Protein AF-A0A0N5BIV6-F1 (afdb_monomer_lite)

Radius of gyration: 26.64 Å; chains: 1; bounding box: 53×45×58 Å

pLDDT: mean 75.76, std 15.24, range [35.56, 97.25]

Sequence (127 aa):
MLSKRDIRAIMLYEFKRDLVSVPTVQRWFRKFKKGSEDLENEERERPETVIDNDELREAVEANPRATVRRKKLDKWVPHELNDYQKMCRFEFCFSLILRNKNDPFLSRLITCDEKWILYDNRKRTGQ

Structure (mmCIF, N/CA/C/O backbone):
data_AF-A0A0N5BIV6-F1
#
_entry.id   AF-A0A0N5BIV6-F1
#
loop_
_atom_site.group_PDB
_atom_site.id
_atom_site.type_symbol
_atom_site.label_atom_id
_atom_site.label_alt_id
_atom_site.label_comp_id
_atom_site.label_asym_id
_atom_site.label_entity_id
_atom_site.label_seq_id
_atom_site.pdbx_PDB_ins_code
_atom_site.Cartn_x
_atom_site.Cartn_y
_atom_site.Cartn_z
_atom_site.occupancy
_atom_site.B_iso_or_equiv
_atom_site.auth_seq_id
_atom_site.auth_comp_id
_atom_site.auth_asym_id
_atom_site.auth_atom_id
_atom_site.pdbx_PDB_model_num
ATOM 1 N N . MET A 1 1 ? -19.959 -30.532 39.425 1.00 50.81 1 MET A N 1
ATOM 2 C CA . MET A 1 1 ? -19.478 -30.278 38.048 1.00 50.81 1 MET A CA 1
ATOM 3 C C . MET A 1 1 ? -20.405 -29.263 37.405 1.00 50.81 1 MET A C 1
ATOM 5 O O . MET A 1 1 ? -21.605 -29.505 37.398 1.00 50.81 1 MET A O 1
ATOM 9 N N . LEU A 1 2 ? -19.885 -28.128 36.935 1.00 58.22 2 LEU A N 1
ATOM 10 C CA . LEU A 1 2 ? -20.693 -27.098 36.272 1.00 58.22 2 LEU A CA 1
ATOM 11 C C . LEU A 1 2 ? -21.292 -27.658 34.972 1.00 58.22 2 LEU A C 1
ATOM 13 O O . LEU A 1 2 ? -20.600 -28.334 34.205 1.00 58.22 2 LEU A O 1
ATOM 17 N N . SER A 1 3 ? -22.579 -27.415 34.722 1.00 68.19 3 SER A N 1
ATOM 18 C CA . SER A 1 3 ? -23.232 -27.891 33.505 1.00 68.19 3 SER A CA 1
ATOM 19 C C . SER A 1 3 ? -22.758 -27.093 32.283 1.00 68.19 3 SER A C 1
ATOM 21 O O . SER A 1 3 ? -22.258 -25.971 32.385 1.00 68.19 3 SER A O 1
ATOM 23 N N . LYS A 1 4 ? -22.964 -27.639 31.076 1.00 56.91 4 LYS A N 1
ATOM 24 C CA . LYS A 1 4 ? -22.665 -26.934 29.810 1.00 56.91 4 LYS A CA 1
ATOM 25 C C . LYS A 1 4 ? -23.356 -25.565 29.708 1.00 56.91 4 LYS A C 1
ATOM 27 O O . LYS A 1 4 ? -22.876 -24.697 28.983 1.00 56.91 4 LYS A O 1
ATOM 32 N N . ARG A 1 5 ? -24.502 -25.393 30.379 1.00 58.72 5 ARG A N 1
ATOM 33 C CA . ARG A 1 5 ? -25.246 -24.128 30.412 1.00 58.72 5 ARG A CA 1
ATOM 34 C C . ARG A 1 5 ? -24.588 -23.131 31.364 1.00 58.72 5 ARG A C 1
ATOM 36 O O . ARG A 1 5 ? -24.486 -21.967 30.997 1.00 58.72 5 ARG A O 1
ATOM 43 N N . ASP A 1 6 ? -24.055 -23.607 32.484 1.00 67.56 6 ASP A N 1
ATOM 44 C CA . ASP A 1 6 ? -23.426 -22.767 33.510 1.00 67.56 6 ASP A CA 1
ATOM 45 C C . ASP A 1 6 ? -22.097 -22.195 33.019 1.00 67.56 6 ASP A C 1
ATOM 47 O O . ASP A 1 6 ? -21.864 -20.998 33.126 1.00 67.56 6 ASP A O 1
ATOM 51 N N . ILE A 1 7 ? -21.264 -23.005 32.356 1.00 64.44 7 ILE A N 1
ATOM 52 C CA . ILE A 1 7 ? -19.991 -22.525 31.784 1.00 64.44 7 ILE A CA 1
ATOM 53 C C . ILE A 1 7 ? -20.241 -21.525 30.646 1.00 64.44 7 ILE A C 1
ATOM 55 O O . ILE A 1 7 ? -19.543 -20.520 30.526 1.00 64.44 7 ILE A O 1
ATOM 59 N N . ARG A 1 8 ? -21.279 -21.753 29.829 1.00 61.97 8 ARG A N 1
ATOM 60 C CA . ARG A 1 8 ? -21.690 -20.801 28.788 1.00 61.97 8 ARG A CA 1
ATOM 61 C C . ARG A 1 8 ? -22.222 -19.497 29.391 1.00 61.97 8 ARG A C 1
ATOM 63 O O . ARG A 1 8 ? -21.953 -18.441 28.830 1.00 61.97 8 ARG A O 1
ATOM 70 N N . ALA A 1 9 ? -22.970 -19.568 30.490 1.00 65.94 9 ALA A N 1
ATOM 71 C CA . ALA A 1 9 ? -23.478 -18.394 31.191 1.00 65.94 9 ALA A CA 1
ATOM 72 C C . ALA A 1 9 ? -22.335 -17.582 31.816 1.00 65.94 9 ALA A C 1
ATOM 74 O O . ALA A 1 9 ? -22.287 -16.379 31.596 1.00 65.94 9 ALA A O 1
ATOM 75 N N . ILE A 1 10 ? -21.374 -18.236 32.479 1.00 69.31 10 ILE A N 1
ATOM 76 C CA . ILE A 1 10 ? -20.189 -17.591 33.068 1.00 69.31 10 ILE A CA 1
ATOM 77 C C . ILE A 1 10 ? -19.355 -16.896 31.983 1.00 69.31 10 ILE A C 1
ATOM 79 O O . ILE A 1 10 ? -19.065 -15.712 32.103 1.00 69.31 10 ILE A O 1
ATOM 83 N N . MET A 1 11 ? -19.057 -17.579 30.871 1.00 64.62 11 MET A N 1
ATOM 84 C CA . MET A 1 11 ? -18.286 -16.992 29.763 1.00 64.62 11 MET A CA 1
ATOM 85 C C . MET A 1 11 ? -19.012 -15.831 29.063 1.00 64.62 11 MET A C 1
ATOM 87 O O . MET A 1 11 ? -18.363 -14.940 28.533 1.00 64.62 11 MET A O 1
ATOM 91 N N . LEU A 1 12 ? -20.349 -15.814 29.030 1.00 65.56 12 LEU A N 1
ATOM 92 C CA . LEU A 1 12 ? -21.112 -14.706 28.435 1.00 65.56 12 LEU A CA 1
ATOM 93 C C . LEU A 1 12 ? -21.334 -13.537 29.406 1.00 65.56 12 LEU A C 1
ATOM 95 O O . LEU A 1 12 ? -21.456 -12.401 28.949 1.00 65.56 12 LEU A O 1
ATOM 99 N N . TYR A 1 13 ? -21.423 -13.822 30.708 1.00 66.06 13 TY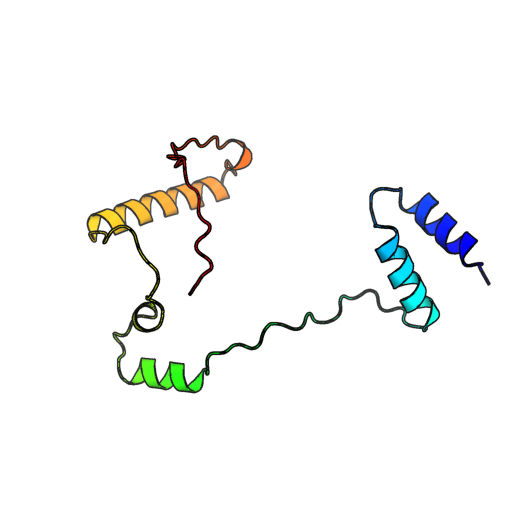R A N 1
ATOM 100 C CA . TYR A 1 13 ? -21.638 -12.834 31.765 1.00 66.06 13 TYR A CA 1
ATOM 101 C C . TYR A 1 13 ? -20.345 -12.080 32.099 1.00 66.06 13 TYR A C 1
ATOM 103 O O . TYR A 1 13 ? -20.349 -10.853 32.099 1.00 66.06 13 TYR A O 1
ATOM 111 N N . GLU A 1 14 ? -19.233 -12.797 32.286 1.00 64.25 14 GLU A N 1
ATOM 112 C CA . GLU A 1 14 ? -17.933 -12.202 32.626 1.00 64.25 14 GLU A CA 1
ATOM 113 C C . GLU A 1 14 ? -17.265 -11.531 31.423 1.00 64.25 14 GLU A C 1
ATOM 115 O O . GLU A 1 14 ? -16.740 -10.424 31.523 1.00 64.25 14 GLU A O 1
ATOM 120 N N . PHE A 1 15 ? -17.307 -12.168 30.249 1.00 58.50 15 PHE A N 1
ATOM 121 C CA . PHE A 1 15 ? -16.468 -11.738 29.130 1.00 58.50 15 PHE A CA 1
ATOM 122 C C . PHE A 1 15 ? -17.101 -10.696 28.205 1.00 58.50 15 PHE A C 1
ATOM 124 O O . PHE A 1 15 ? -16.430 -10.268 27.277 1.00 58.50 15 PHE A O 1
ATOM 131 N N . LYS A 1 16 ? -18.338 -10.243 28.471 1.00 57.06 16 LYS A N 1
ATOM 132 C CA . LYS A 1 16 ? -19.145 -9.339 27.621 1.00 57.06 16 LYS A CA 1
ATOM 133 C C . LYS A 1 16 ? -19.275 -9.833 26.163 1.00 57.06 16 LYS A C 1
ATOM 135 O O . LYS A 1 16 ? -18.408 -10.464 25.572 1.00 57.06 16 LYS A O 1
ATOM 140 N N . ARG A 1 17 ? -20.427 -9.579 25.544 1.00 53.19 17 ARG A N 1
ATOM 141 C CA . ARG A 1 17 ? -20.838 -10.212 24.271 1.00 53.19 17 ARG A CA 1
ATOM 142 C C . ARG A 1 17 ? -19.936 -9.954 23.048 1.00 53.19 17 ARG A C 1
ATOM 144 O O . ARG A 1 17 ? -20.135 -10.631 22.041 1.00 53.19 17 ARG A O 1
ATOM 151 N N . ASP A 1 18 ? -18.945 -9.070 23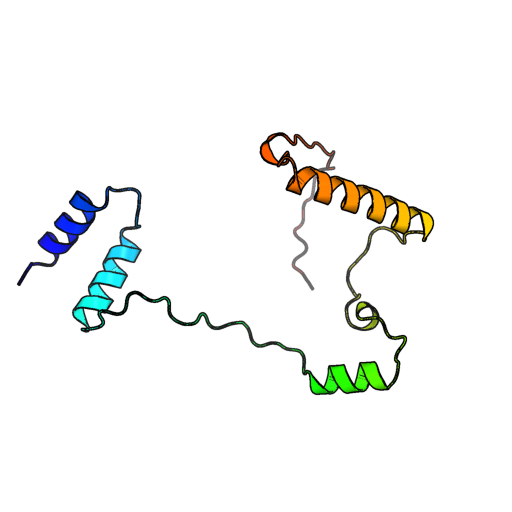.146 1.00 59.69 18 ASP A N 1
ATOM 152 C CA . ASP A 1 18 ? -18.189 -8.555 21.998 1.00 59.69 18 ASP A CA 1
ATOM 153 C C . ASP A 1 18 ? -16.740 -9.067 21.897 1.00 59.69 18 ASP A C 1
ATOM 155 O O . ASP A 1 18 ? -16.071 -8.809 20.901 1.00 59.69 18 ASP A O 1
ATOM 159 N N . LEU A 1 19 ? -16.234 -9.808 22.892 1.00 59.34 19 LEU A N 1
ATOM 160 C CA . LEU A 1 19 ? -14.819 -10.214 22.926 1.00 59.34 19 LEU A CA 1
ATOM 161 C C . LEU A 1 19 ? -14.523 -11.532 22.196 1.00 59.34 19 LEU A C 1
ATOM 163 O O . LEU A 1 19 ? -13.443 -11.692 21.632 1.00 59.34 19 LEU A O 1
ATOM 167 N N . VAL A 1 20 ? -15.456 -12.492 22.193 1.00 63.66 20 VAL A N 1
ATOM 168 C CA . VAL A 1 20 ? -15.215 -13.832 21.631 1.00 63.66 20 VAL A CA 1
ATOM 169 C C . VAL A 1 20 ? -16.483 -14.395 20.985 1.00 63.66 20 VAL A C 1
ATOM 171 O O . VAL A 1 20 ? -17.535 -14.491 21.613 1.00 63.66 20 VAL A O 1
ATOM 174 N N . SER A 1 21 ? -16.383 -14.829 19.724 1.00 72.25 21 SER A N 1
ATOM 175 C CA . SER A 1 21 ? -17.521 -15.411 19.001 1.00 72.25 21 SER A CA 1
ATOM 176 C C . SER A 1 21 ? -18.027 -16.715 19.647 1.00 72.25 21 SER A C 1
ATOM 178 O O . SER A 1 21 ? -17.242 -17.531 20.140 1.00 72.25 21 SER A O 1
ATOM 180 N N . VAL A 1 22 ? -19.343 -16.966 19.587 1.00 72.25 22 VAL A N 1
ATOM 181 C CA . VAL A 1 22 ? -19.970 -18.198 20.117 1.00 72.25 22 VAL A CA 1
ATOM 182 C C . VAL A 1 22 ? -19.299 -19.490 19.600 1.00 72.25 22 VAL A C 1
ATOM 184 O O . VAL A 1 22 ? -19.076 -20.394 20.412 1.00 72.25 22 VAL A O 1
ATOM 187 N N . PRO A 1 23 ? -18.917 -19.611 18.310 1.00 77.75 23 PRO A N 1
ATOM 188 C CA . PRO A 1 23 ? -18.172 -20.771 17.814 1.00 77.75 23 PRO A CA 1
ATOM 189 C C . PRO A 1 23 ? -16.809 -20.969 18.486 1.00 77.75 23 PRO A C 1
ATOM 191 O O . PRO A 1 23 ? -16.407 -22.108 18.726 1.00 77.75 23 PRO A O 1
ATOM 194 N N . THR A 1 24 ? -16.103 -19.885 18.811 1.00 76.38 24 THR A N 1
ATOM 195 C CA . THR A 1 24 ? -14.811 -19.939 19.508 1.00 76.38 24 THR A CA 1
ATOM 196 C C . THR A 1 24 ? -14.994 -20.476 20.927 1.00 76.38 24 THR A C 1
ATOM 198 O O . THR A 1 24 ? -14.304 -21.418 21.309 1.00 76.38 24 THR A O 1
ATOM 201 N N . VAL A 1 25 ? -15.997 -19.989 21.668 1.00 75.88 25 VAL A N 1
ATOM 202 C CA . VAL A 1 25 ? -16.324 -20.493 23.019 1.00 75.88 25 VAL A CA 1
ATOM 203 C C . VAL A 1 25 ? -16.664 -21.988 22.993 1.00 75.88 25 VAL A C 1
ATOM 205 O O . VAL A 1 25 ? -16.218 -22.749 23.850 1.00 75.88 25 VAL A O 1
ATOM 208 N N . GLN A 1 26 ? -17.411 -22.446 21.985 1.00 75.62 26 GLN A N 1
ATOM 209 C CA . GLN A 1 26 ? -17.736 -23.868 21.834 1.00 75.62 26 GLN A CA 1
ATOM 210 C C . GLN A 1 26 ? -16.511 -24.738 21.518 1.00 75.62 26 GLN A C 1
ATOM 212 O O . GLN A 1 26 ? -16.442 -25.869 22.006 1.00 75.62 26 GLN A O 1
ATOM 217 N N . ARG A 1 27 ? -15.552 -24.244 20.718 1.00 79.50 27 ARG A N 1
ATOM 218 C CA . ARG A 1 27 ? -14.285 -24.950 20.455 1.00 79.50 27 ARG A CA 1
ATOM 219 C C . ARG A 1 27 ? -13.448 -25.071 21.726 1.00 79.50 27 ARG A C 1
ATOM 221 O O . ARG A 1 27 ? -13.061 -26.185 22.070 1.00 79.50 27 ARG A O 1
ATOM 228 N N . TRP A 1 28 ? -13.269 -23.973 22.459 1.00 77.44 28 TRP A N 1
ATOM 229 C CA . TRP A 1 28 ? -12.558 -23.970 23.742 1.00 77.44 28 TRP A CA 1
ATOM 230 C C . TRP A 1 28 ? -13.197 -24.916 24.757 1.00 77.44 28 TRP A C 1
ATOM 232 O O . TRP A 1 28 ? -12.513 -25.741 25.352 1.00 77.44 28 TRP A O 1
ATOM 242 N N . PHE A 1 29 ? -14.527 -24.911 24.871 1.00 76.62 29 PHE A N 1
ATOM 243 C CA . PHE A 1 29 ? -15.245 -25.840 25.744 1.00 76.62 29 PHE A CA 1
ATOM 244 C C . PHE A 1 29 ? -14.964 -27.318 25.413 1.00 76.62 29 PHE A C 1
ATOM 246 O O . PHE A 1 29 ? -14.857 -28.152 26.312 1.00 76.62 29 PHE A O 1
ATOM 253 N N . ARG A 1 30 ? -14.836 -27.668 24.125 1.00 81.00 30 ARG A N 1
ATOM 254 C CA . ARG A 1 30 ? -14.461 -29.030 23.707 1.00 81.00 30 ARG A CA 1
ATOM 255 C C . ARG A 1 30 ? -13.002 -29.349 24.046 1.00 81.00 30 ARG A C 1
ATOM 257 O O . ARG A 1 30 ? -12.756 -30.474 24.474 1.00 81.00 30 ARG A O 1
ATOM 264 N N . LYS A 1 31 ? -12.080 -28.387 23.891 1.00 79.44 31 LYS A N 1
ATOM 265 C CA . L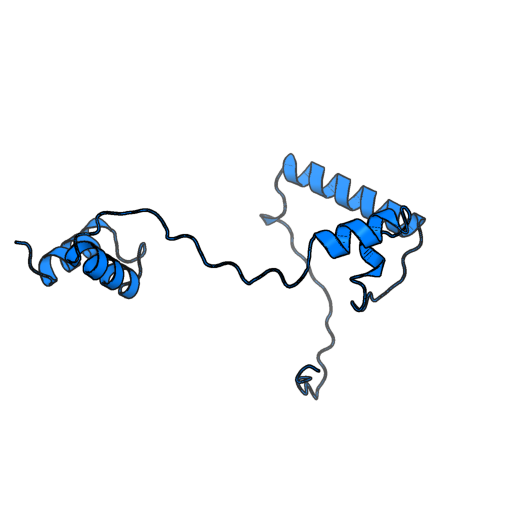YS A 1 31 ? -10.652 -28.521 24.248 1.00 79.44 31 LYS A CA 1
ATOM 266 C C . LYS A 1 31 ? -10.501 -28.801 25.753 1.00 79.44 31 LYS A C 1
ATOM 268 O O . LYS A 1 31 ? -9.955 -29.841 26.118 1.00 79.44 31 LYS A O 1
ATOM 273 N N . PHE A 1 32 ? -11.155 -28.004 26.603 1.00 78.88 32 PHE A N 1
ATOM 274 C CA . PHE A 1 32 ? -11.158 -28.200 28.060 1.00 78.88 32 PHE A CA 1
ATOM 275 C C . PHE A 1 32 ? -11.833 -29.505 28.496 1.00 78.88 32 PHE A C 1
ATOM 277 O O . PHE A 1 32 ? -11.320 -30.212 29.357 1.00 78.88 32 PHE A O 1
ATOM 284 N N . LYS A 1 33 ? -12.951 -29.903 27.865 1.00 77.25 33 LYS A N 1
ATOM 285 C CA . LYS A 1 33 ? -13.599 -31.194 28.169 1.00 77.25 33 LYS A CA 1
ATOM 286 C C . LYS A 1 33 ? -12.698 -32.396 27.841 1.00 77.25 33 LYS A C 1
ATOM 288 O O . LYS A 1 33 ? -12.867 -33.459 28.429 1.00 77.25 33 LYS A O 1
ATOM 293 N N . LYS A 1 34 ? -11.759 -32.238 26.905 1.00 81.31 34 LYS A N 1
ATOM 294 C CA . LYS A 1 34 ? -10.762 -33.254 26.546 1.00 81.31 34 LYS A CA 1
ATOM 295 C C . LYS A 1 34 ? -9.550 -33.257 27.500 1.00 81.31 34 LYS A C 1
ATOM 297 O O . LYS A 1 34 ? -8.631 -34.033 27.277 1.00 81.31 34 LYS A O 1
ATOM 302 N N . GLY A 1 35 ? -9.553 -32.421 28.546 1.00 79.81 35 GLY A N 1
ATOM 303 C CA . GLY A 1 35 ? -8.476 -32.322 29.538 1.00 79.81 35 GLY A CA 1
ATOM 304 C C . GLY A 1 35 ? -7.277 -31.488 29.082 1.00 79.81 35 GLY A C 1
ATOM 305 O O . GLY A 1 35 ? -6.225 -31.553 29.703 1.00 79.81 35 GLY A O 1
ATOM 306 N N . SER A 1 36 ? -7.409 -30.730 27.990 1.00 70.31 36 SER A N 1
ATOM 307 C CA . SER A 1 36 ? -6.366 -29.814 27.531 1.00 70.31 36 SER A CA 1
ATOM 308 C C . SER A 1 36 ? -6.608 -28.434 28.138 1.00 70.31 36 SER A C 1
ATOM 310 O O . SER A 1 36 ? -7.600 -27.780 27.817 1.00 70.31 36 SER A O 1
ATOM 312 N N . GLU A 1 37 ? -5.703 -28.022 29.023 1.00 72.38 37 GLU A N 1
ATOM 313 C CA . GLU A 1 37 ? -5.675 -26.698 29.670 1.00 72.38 37 GLU A CA 1
ATOM 314 C C . GLU A 1 37 ? -4.773 -25.701 28.924 1.00 72.38 37 GLU A C 1
ATOM 316 O O . GLU A 1 37 ? -4.577 -24.574 29.365 1.00 72.38 37 GLU A O 1
ATOM 321 N N . ASP A 1 38 ? -4.233 -26.118 27.779 1.00 75.81 38 ASP A N 1
ATOM 322 C CA . ASP A 1 38 ? -3.307 -25.333 26.977 1.00 75.81 38 ASP A CA 1
ATOM 323 C C . ASP A 1 38 ? -3.992 -24.111 26.340 1.00 75.81 38 ASP A C 1
ATOM 325 O O . ASP A 1 38 ? -4.949 -24.241 25.560 1.00 75.81 38 ASP A O 1
ATOM 329 N N . LEU A 1 39 ? -3.466 -22.931 26.679 1.00 69.88 39 LEU A N 1
ATOM 330 C CA . LEU A 1 39 ? -3.929 -21.624 26.216 1.00 69.88 39 LEU A CA 1
ATOM 331 C C . LEU A 1 39 ? -3.132 -21.099 25.013 1.00 69.88 39 LEU A C 1
ATOM 333 O O . LEU A 1 39 ? -3.534 -20.087 24.433 1.00 69.88 39 LEU A O 1
ATOM 337 N N . GLU A 1 40 ? -2.045 -21.769 24.628 1.00 74.12 40 GLU A N 1
ATOM 338 C CA . GLU A 1 40 ? -1.205 -21.340 23.515 1.00 74.12 40 GLU A CA 1
ATOM 339 C C . GLU A 1 40 ? -1.841 -21.671 22.157 1.00 74.12 40 GLU A C 1
ATOM 341 O O . GLU A 1 40 ? -2.697 -22.554 22.009 1.00 74.12 40 GLU A O 1
ATOM 346 N N . ASN A 1 41 ? -1.451 -20.904 21.135 1.00 70.88 41 ASN A N 1
ATOM 347 C CA . ASN A 1 41 ? -1.864 -21.187 19.764 1.00 70.88 41 ASN A CA 1
ATOM 348 C C . ASN A 1 41 ? -1.020 -22.334 19.203 1.00 70.88 41 ASN A C 1
ATOM 350 O O . ASN A 1 41 ? 0.206 -22.281 19.266 1.00 70.88 41 ASN A O 1
ATOM 354 N N . GLU A 1 42 ? -1.673 -23.315 18.581 1.00 76.62 42 GLU A N 1
ATOM 355 C CA . GLU A 1 42 ? -0.978 -24.350 17.814 1.00 76.62 42 GLU A CA 1
ATOM 356 C C . GLU A 1 42 ? -0.149 -23.710 16.688 1.00 76.62 42 GLU A C 1
ATOM 358 O O . GLU A 1 42 ? -0.552 -22.695 16.095 1.00 76.62 42 GLU A O 1
ATOM 363 N N . GLU A 1 43 ? 1.015 -24.298 16.398 1.00 74.94 43 GLU A N 1
ATOM 364 C CA . GLU A 1 43 ? 1.842 -23.874 15.272 1.00 74.94 43 GLU A CA 1
ATOM 365 C C . GLU A 1 43 ? 1.010 -23.929 13.991 1.00 74.94 43 GLU A C 1
ATOM 367 O O . GLU A 1 43 ? 0.467 -24.962 13.602 1.00 74.94 43 GLU A O 1
ATOM 372 N N . ARG A 1 44 ? 0.865 -22.777 13.337 1.00 69.06 44 ARG A N 1
ATOM 373 C CA . ARG A 1 44 ? 0.128 -22.695 12.081 1.00 69.06 44 ARG A CA 1
ATOM 374 C C . ARG A 1 44 ? 0.960 -23.362 10.999 1.00 69.06 44 ARG A C 1
ATOM 376 O O . ARG A 1 44 ? 2.056 -22.885 10.704 1.00 69.06 44 ARG A O 1
ATOM 383 N N . GLU A 1 45 ? 0.411 -24.393 10.370 1.00 69.81 45 GLU A N 1
ATOM 384 C CA . GLU A 1 45 ? 1.005 -24.995 9.179 1.00 69.81 45 GLU A CA 1
ATOM 385 C C . GLU A 1 45 ? 1.219 -23.910 8.114 1.00 69.81 45 GLU A C 1
ATOM 387 O O . GLU A 1 45 ? 0.286 -23.242 7.651 1.00 69.81 45 GLU A O 1
ATOM 392 N N . ARG A 1 46 ? 2.487 -23.674 7.778 1.00 68.25 46 ARG A N 1
ATOM 393 C CA . ARG A 1 46 ? 2.886 -22.737 6.731 1.00 68.25 46 ARG A CA 1
ATOM 394 C C . ARG A 1 46 ? 2.827 -23.474 5.391 1.00 68.25 46 ARG A C 1
ATOM 396 O O . ARG A 1 46 ? 3.280 -24.613 5.338 1.00 68.25 46 ARG A O 1
ATOM 403 N N . PRO A 1 47 ? 2.341 -22.843 4.307 1.00 69.75 47 PRO A N 1
ATOM 404 C CA . PRO A 1 47 ? 2.461 -23.422 2.974 1.00 69.75 47 PRO A CA 1
ATOM 405 C C . PRO A 1 47 ? 3.913 -23.812 2.683 1.00 69.75 47 PRO A C 1
ATOM 407 O O . PRO A 1 47 ? 4.817 -23.007 2.940 1.00 69.75 47 PRO A O 1
ATOM 410 N N . GLU A 1 48 ? 4.120 -25.023 2.160 1.00 66.25 48 GLU A N 1
ATOM 411 C CA . GLU A 1 48 ? 5.441 -25.518 1.774 1.00 66.25 48 GLU A CA 1
ATOM 412 C C . GLU A 1 48 ? 6.130 -24.521 0.841 1.00 66.25 48 GLU A C 1
ATOM 414 O O . GLU A 1 48 ? 5.560 -24.013 -0.132 1.00 66.25 48 GLU A O 1
ATOM 419 N N . THR A 1 49 ? 7.378 -24.194 1.166 1.00 61.22 49 THR A N 1
ATOM 420 C CA . THR A 1 49 ? 8.197 -23.336 0.322 1.00 61.22 49 THR A CA 1
ATOM 421 C C . THR A 1 49 ? 8.623 -24.135 -0.901 1.00 61.22 49 THR A C 1
ATOM 423 O O . THR A 1 49 ? 9.489 -24.992 -0.806 1.00 61.22 49 THR A O 1
ATOM 426 N N . VAL A 1 50 ? 8.033 -23.820 -2.054 1.00 68.25 50 VAL A N 1
ATOM 427 C CA . VAL A 1 50 ? 8.281 -24.468 -3.361 1.00 68.25 50 VAL A CA 1
ATOM 428 C C . VAL A 1 50 ? 9.730 -24.304 -3.864 1.00 68.25 50 VAL A C 1
ATOM 430 O O . VAL A 1 50 ? 10.095 -24.870 -4.885 1.00 68.25 50 VAL A O 1
ATOM 433 N N . ILE A 1 51 ? 10.566 -23.511 -3.187 1.00 67.88 51 ILE A N 1
ATOM 434 C CA . ILE A 1 51 ? 11.897 -23.137 -3.672 1.00 67.88 51 ILE A CA 1
ATOM 435 C C . ILE A 1 51 ? 12.966 -23.824 -2.824 1.00 67.88 51 ILE A C 1
ATOM 437 O O . ILE A 1 51 ? 13.045 -23.574 -1.620 1.00 67.88 51 ILE A O 1
ATOM 441 N N . ASP A 1 52 ? 13.793 -24.641 -3.475 1.00 78.12 52 ASP A N 1
ATOM 442 C CA . ASP A 1 52 ? 14.967 -25.274 -2.881 1.00 78.12 52 ASP A CA 1
ATOM 443 C C . ASP A 1 52 ? 16.082 -24.239 -2.636 1.00 78.12 52 ASP A C 1
ATOM 445 O O . ASP A 1 52 ? 16.446 -23.444 -3.509 1.00 78.12 52 ASP A O 1
ATOM 449 N N . ASN A 1 53 ? 16.618 -24.227 -1.415 1.00 76.44 53 ASN A N 1
ATOM 450 C CA . ASN A 1 53 ? 17.673 -23.302 -1.013 1.00 76.44 53 ASN A CA 1
ATOM 451 C C . ASN A 1 53 ? 19.040 -23.684 -1.602 1.00 76.44 53 ASN A C 1
ATOM 453 O O . ASN A 1 53 ? 19.863 -22.789 -1.813 1.00 76.44 53 ASN A O 1
ATOM 457 N N . ASP A 1 54 ? 19.283 -24.965 -1.896 1.00 80.06 54 ASP A N 1
ATOM 458 C CA . ASP A 1 54 ? 20.541 -25.410 -2.505 1.00 80.06 54 ASP A CA 1
ATOM 459 C C . ASP A 1 54 ? 20.633 -24.951 -3.970 1.00 80.06 54 ASP A C 1
ATOM 461 O O . ASP A 1 54 ? 21.654 -24.394 -4.384 1.00 80.06 54 ASP A O 1
ATOM 465 N N . GLU A 1 55 ? 19.524 -25.035 -4.710 1.00 76.25 55 GLU A N 1
ATOM 466 C CA . GLU A 1 55 ? 19.406 -24.512 -6.078 1.00 76.25 55 GLU A CA 1
ATOM 467 C C . GLU A 1 55 ? 19.563 -22.975 -6.137 1.00 76.25 55 GLU A C 1
ATOM 469 O O . GLU A 1 55 ? 20.096 -22.398 -7.095 1.00 76.25 55 GLU A O 1
ATOM 474 N N . LEU A 1 56 ? 19.107 -22.271 -5.094 1.00 71.12 56 LEU A N 1
ATOM 475 C CA . LEU A 1 56 ? 19.323 -20.829 -4.958 1.00 71.12 56 LEU A CA 1
ATOM 476 C C . LEU A 1 56 ? 20.795 -20.492 -4.711 1.00 71.12 56 LEU A C 1
ATOM 478 O O . LEU A 1 56 ? 21.281 -19.514 -5.284 1.00 71.12 56 LEU A O 1
ATOM 482 N N . ARG A 1 57 ? 21.496 -21.279 -3.886 1.00 79.69 57 ARG A N 1
ATOM 483 C CA . ARG A 1 57 ? 22.918 -21.067 -3.590 1.00 79.69 57 ARG A CA 1
ATOM 484 C C . ARG A 1 57 ? 23.769 -21.231 -4.847 1.00 79.69 57 ARG A C 1
ATOM 486 O O . ARG A 1 57 ? 24.522 -20.318 -5.183 1.00 79.69 57 ARG A O 1
ATOM 493 N N . GLU A 1 58 ? 23.581 -22.323 -5.584 1.00 82.19 58 GLU A N 1
ATOM 494 C CA . GLU A 1 58 ? 24.336 -22.607 -6.812 1.00 82.19 58 GLU A CA 1
ATOM 495 C C . GLU A 1 58 ? 24.157 -21.497 -7.865 1.00 82.19 58 GLU A C 1
ATOM 497 O O . GLU A 1 58 ? 25.113 -21.028 -8.485 1.00 82.19 58 GLU A O 1
ATOM 502 N N . ALA A 1 59 ? 22.933 -20.986 -8.013 1.00 72.38 59 ALA A N 1
ATOM 503 C CA . ALA A 1 59 ? 22.638 -19.921 -8.966 1.00 72.38 59 ALA A CA 1
ATOM 504 C C . ALA A 1 59 ? 23.256 -18.558 -8.605 1.00 72.38 59 ALA A C 1
ATOM 506 O O . ALA A 1 59 ? 23.518 -17.751 -9.502 1.00 72.38 59 ALA A O 1
ATOM 507 N N . VAL A 1 60 ? 23.461 -18.280 -7.313 1.00 75.44 60 VAL A N 1
ATOM 508 C CA . VAL A 1 60 ? 24.136 -17.061 -6.843 1.00 75.44 60 VAL A CA 1
ATOM 509 C C . VAL A 1 60 ? 25.647 -17.171 -7.049 1.00 75.44 60 VAL A C 1
ATOM 511 O O . VAL A 1 60 ? 26.273 -16.205 -7.485 1.00 75.44 60 VAL A O 1
ATOM 514 N N . GLU A 1 61 ? 26.224 -18.345 -6.796 1.00 79.75 61 GLU A N 1
ATOM 515 C CA . GLU A 1 61 ? 27.656 -18.604 -6.979 1.00 79.75 61 GLU A CA 1
ATOM 516 C C . GLU A 1 61 ? 28.068 -18.556 -8.457 1.00 79.75 61 GLU A C 1
ATOM 518 O O . GLU A 1 61 ? 29.065 -17.919 -8.801 1.00 79.75 61 GLU A O 1
ATOM 523 N N . ALA A 1 62 ? 27.263 -19.137 -9.353 1.00 80.06 62 ALA A N 1
ATOM 524 C CA . ALA A 1 62 ? 27.527 -19.132 -10.793 1.00 80.06 62 ALA A CA 1
ATOM 525 C C . ALA A 1 62 ? 27.472 -17.726 -11.425 1.00 80.06 62 ALA A C 1
ATOM 527 O O . ALA A 1 62 ? 28.065 -17.484 -12.479 1.00 80.06 62 ALA A O 1
ATOM 528 N N . ASN A 1 63 ? 26.754 -16.779 -10.813 1.00 70.56 63 ASN A N 1
ATOM 529 C CA . ASN A 1 63 ? 26.704 -15.402 -11.289 1.00 70.56 63 ASN A CA 1
ATOM 530 C C . ASN A 1 63 ? 26.517 -14.414 -10.126 1.00 70.56 63 ASN A C 1
ATOM 532 O O . ASN A 1 63 ? 25.387 -14.036 -9.815 1.00 70.56 63 ASN A O 1
ATOM 536 N N . PRO A 1 64 ? 27.610 -13.878 -9.556 1.00 67.25 64 PRO A N 1
ATOM 537 C CA . PRO A 1 64 ? 27.553 -12.930 -8.438 1.00 67.25 64 PRO A CA 1
ATOM 538 C C . PRO A 1 64 ? 26.835 -11.609 -8.767 1.00 67.25 64 PRO A C 1
ATOM 540 O O . PRO A 1 64 ? 26.477 -10.846 -7.872 1.00 67.25 64 PRO A O 1
ATOM 543 N N . ARG A 1 65 ? 26.630 -11.307 -10.060 1.00 60.41 65 ARG A N 1
ATOM 544 C CA . ARG A 1 65 ? 25.863 -10.143 -10.544 1.00 60.41 65 ARG A CA 1
ATOM 545 C C . ARG A 1 65 ? 24.391 -10.469 -10.814 1.00 60.41 65 ARG A C 1
ATOM 547 O O . ARG A 1 65 ? 23.629 -9.576 -11.198 1.00 60.41 65 ARG A O 1
ATOM 554 N N . ALA A 1 66 ? 23.968 -11.720 -10.634 1.00 58.34 66 ALA A N 1
ATOM 555 C CA . ALA A 1 66 ? 22.568 -12.098 -10.698 1.00 58.34 66 ALA A CA 1
ATOM 556 C C . ALA A 1 66 ? 21.836 -11.504 -9.491 1.00 58.34 66 ALA A C 1
ATOM 558 O O . ALA A 1 66 ? 21.869 -12.005 -8.374 1.00 58.34 66 ALA A O 1
ATOM 559 N N . THR A 1 67 ? 21.151 -10.391 -9.723 1.00 56.38 67 THR A N 1
ATOM 560 C CA . THR A 1 67 ? 20.213 -9.853 -8.741 1.00 56.38 67 THR A CA 1
ATOM 561 C C . THR A 1 67 ? 19.007 -10.791 -8.629 1.00 56.38 67 THR A C 1
ATOM 563 O O . THR A 1 67 ? 18.560 -11.350 -9.634 1.00 56.38 67 THR A O 1
ATOM 566 N N . VAL A 1 68 ? 18.423 -10.908 -7.426 1.00 54.09 68 VAL A N 1
ATOM 567 C CA . VAL A 1 68 ? 17.201 -11.692 -7.089 1.00 54.09 68 VAL A CA 1
ATOM 568 C C . VAL A 1 68 ? 16.039 -11.479 -8.085 1.00 54.09 68 VAL A C 1
ATOM 570 O O . VAL A 1 68 ? 15.123 -12.289 -8.201 1.00 54.09 68 VAL A O 1
ATOM 573 N N . ARG A 1 69 ? 16.097 -10.393 -8.858 1.00 48.19 69 ARG A N 1
ATOM 574 C CA . ARG A 1 69 ? 15.207 -10.057 -9.967 1.00 48.19 69 ARG A CA 1
ATOM 575 C C . ARG A 1 69 ? 15.221 -11.060 -11.128 1.00 48.19 69 ARG A C 1
ATOM 577 O O . ARG A 1 69 ? 14.156 -11.309 -11.674 1.00 48.19 69 ARG A O 1
ATOM 584 N N . ARG A 1 70 ? 16.346 -11.677 -11.508 1.00 41.12 70 ARG A N 1
ATOM 585 C CA . ARG A 1 70 ? 16.358 -12.530 -12.720 1.00 41.12 70 ARG A CA 1
ATOM 586 C C . ARG A 1 70 ? 15.511 -13.800 -12.610 1.00 41.12 70 ARG A C 1
ATOM 588 O O . ARG A 1 70 ? 15.032 -14.262 -13.633 1.00 41.12 70 ARG A O 1
ATOM 595 N N . LYS A 1 71 ? 15.275 -14.326 -11.404 1.00 46.22 71 LYS A N 1
ATOM 596 C CA . LYS A 1 71 ? 14.436 -15.522 -11.197 1.00 46.22 71 LYS A CA 1
ATOM 597 C C . LYS A 1 71 ? 12.985 -15.209 -10.779 1.00 46.22 71 LYS A C 1
ATOM 599 O O . LYS A 1 71 ? 12.226 -16.132 -10.518 1.00 46.22 71 LYS A O 1
ATOM 604 N N . LYS A 1 72 ? 12.571 -13.931 -10.684 1.00 49.12 72 LYS A N 1
ATOM 605 C CA . LYS A 1 72 ? 11.244 -13.546 -10.138 1.00 49.12 72 LYS A CA 1
ATOM 606 C C . LYS A 1 72 ? 10.456 -12.523 -10.971 1.00 49.12 72 LYS A C 1
ATOM 608 O O . LYS A 1 72 ? 9.588 -11.842 -10.423 1.00 49.12 72 LYS A O 1
ATOM 613 N N . LEU A 1 73 ? 10.758 -12.363 -12.257 1.00 48.59 73 LEU A N 1
ATOM 614 C CA . LEU A 1 73 ? 10.257 -11.232 -13.048 1.00 48.59 73 LEU A CA 1
ATOM 615 C C . LEU A 1 73 ? 9.414 -11.598 -14.275 1.00 48.59 73 LEU A C 1
ATOM 617 O O . LEU A 1 73 ? 9.530 -10.938 -15.295 1.00 48.59 73 LEU A O 1
ATOM 621 N N . ASP A 1 74 ? 8.438 -12.489 -14.122 1.00 48.88 74 ASP A N 1
ATOM 622 C CA . ASP A 1 74 ? 7.215 -12.400 -14.943 1.00 48.88 74 ASP A CA 1
ATOM 623 C C . ASP A 1 74 ? 6.139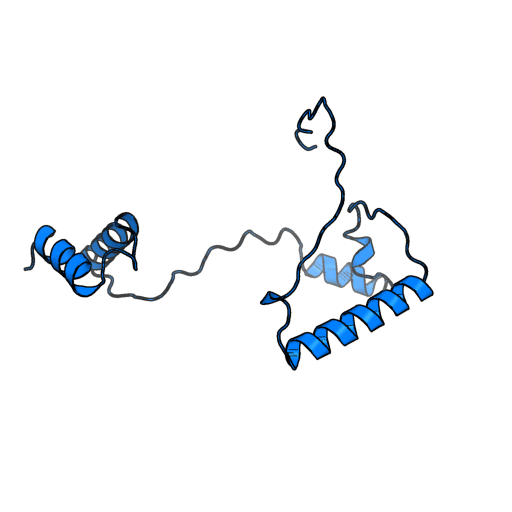 -11.587 -14.206 1.00 48.88 74 ASP A C 1
ATOM 625 O O . ASP A 1 74 ? 4.966 -11.945 -14.125 1.00 48.88 74 ASP A O 1
ATOM 629 N N . LYS A 1 75 ? 6.545 -10.473 -13.585 1.00 65.00 75 LYS A N 1
ATOM 630 C CA . LYS A 1 75 ? 5.614 -9.492 -13.020 1.00 65.00 75 LYS A CA 1
ATOM 631 C C . LYS A 1 75 ? 5.608 -8.279 -13.925 1.00 65.00 75 LYS A C 1
ATOM 633 O O . LYS A 1 75 ? 6.624 -7.601 -14.037 1.00 65.00 75 LYS A O 1
ATOM 638 N N . TRP A 1 76 ? 4.461 -8.011 -14.543 1.00 73.50 76 TRP A N 1
ATOM 639 C CA . TRP A 1 76 ? 4.262 -6.823 -15.363 1.00 73.50 76 TRP A CA 1
ATOM 640 C C . TRP A 1 76 ? 4.552 -5.567 -14.533 1.00 73.50 76 TRP A C 1
ATOM 642 O O . TRP A 1 76 ? 3.859 -5.277 -13.555 1.00 73.50 76 TRP A O 1
ATOM 652 N N . VAL A 1 77 ? 5.610 -4.848 -14.904 1.00 75.00 77 VAL A N 1
ATOM 653 C CA . VAL A 1 77 ? 5.948 -3.542 -14.342 1.00 75.00 77 VAL A CA 1
ATOM 654 C C . VAL A 1 77 ? 5.557 -2.499 -15.391 1.00 75.00 77 VAL A C 1
ATOM 656 O O . VAL A 1 77 ? 6.114 -2.533 -16.484 1.00 75.00 77 VAL A O 1
ATOM 659 N N . PRO A 1 78 ? 4.626 -1.577 -15.083 1.00 72.31 78 PRO A N 1
ATOM 660 C CA . PRO A 1 78 ? 4.074 -0.647 -16.070 1.00 72.31 78 PRO A CA 1
ATOM 661 C C . PRO A 1 78 ? 5.110 0.240 -16.775 1.00 72.31 78 PRO A C 1
ATOM 663 O O . PRO A 1 78 ? 4.843 0.737 -17.865 1.00 72.31 78 PRO A O 1
ATOM 666 N N . HIS A 1 79 ? 6.260 0.496 -16.142 1.00 82.12 79 HIS A N 1
ATOM 667 C CA . HIS A 1 79 ? 7.258 1.420 -16.667 1.00 82.12 79 HIS A CA 1
ATOM 668 C C . HIS A 1 79 ? 8.674 1.081 -16.194 1.00 82.12 79 HIS A C 1
ATOM 670 O O . HIS A 1 79 ? 8.911 0.875 -14.997 1.00 82.12 79 HIS A O 1
ATOM 676 N N . GLU A 1 80 ? 9.622 1.077 -17.128 1.00 87.00 80 GLU A N 1
ATOM 677 C CA . GLU A 1 80 ? 11.047 0.994 -16.823 1.00 87.00 80 GLU A CA 1
ATOM 678 C C . GLU A 1 80 ? 11.552 2.354 -16.338 1.00 87.00 80 GLU A C 1
ATOM 680 O O . GLU A 1 80 ? 11.507 3.348 -17.055 1.00 87.00 80 GLU A O 1
ATOM 685 N N . LEU A 1 81 ? 12.019 2.404 -15.091 1.00 88.81 81 LEU A N 1
ATOM 686 C CA . LEU A 1 81 ? 12.504 3.642 -14.487 1.00 88.81 81 LEU A CA 1
ATOM 687 C C . LEU A 1 81 ? 13.971 3.904 -14.850 1.00 88.81 81 LEU A C 1
ATOM 689 O O . LEU A 1 81 ? 14.812 3.010 -14.716 1.00 88.81 81 LEU A O 1
ATOM 693 N N . ASN A 1 82 ? 14.290 5.158 -15.171 1.00 91.56 82 ASN A N 1
ATOM 694 C CA . ASN A 1 82 ? 15.663 5.671 -15.216 1.00 91.56 82 ASN A CA 1
ATOM 695 C C . ASN A 1 82 ? 16.267 5.729 -13.793 1.00 91.56 82 ASN A C 1
ATOM 697 O O . ASN A 1 82 ? 15.547 5.836 -12.799 1.00 91.56 82 ASN A O 1
ATOM 701 N N . ASP A 1 83 ? 17.590 5.699 -13.674 1.00 92.62 83 ASP A N 1
ATOM 702 C CA . ASP A 1 83 ? 18.325 5.790 -12.410 1.00 92.62 83 ASP A CA 1
ATOM 703 C C . ASP A 1 83 ? 18.020 7.076 -11.638 1.00 92.62 83 ASP A C 1
ATOM 705 O O . ASP A 1 83 ? 17.820 7.021 -10.426 1.00 92.62 83 ASP A O 1
ATOM 709 N N . TYR A 1 84 ? 17.847 8.203 -12.335 1.00 93.44 84 TYR A N 1
ATOM 710 C CA . TYR A 1 84 ? 17.377 9.442 -11.711 1.00 93.44 84 TYR A CA 1
ATOM 711 C C . TYR A 1 84 ? 15.989 9.273 -11.067 1.00 93.44 84 TYR A C 1
ATOM 713 O O . TYR A 1 84 ? 15.793 9.601 -9.900 1.00 93.44 84 TYR A O 1
ATOM 721 N N . GLN A 1 85 ? 15.034 8.673 -11.785 1.00 92.38 85 GLN A N 1
ATOM 722 C CA . GLN A 1 85 ? 13.683 8.431 -11.266 1.00 92.38 85 GLN A CA 1
ATOM 723 C C . GLN A 1 85 ? 13.696 7.454 -10.079 1.00 92.38 85 GLN A C 1
ATOM 725 O O . GLN A 1 85 ? 12.921 7.620 -9.136 1.00 92.38 85 GLN A O 1
ATOM 730 N N . LYS A 1 86 ? 14.577 6.443 -10.097 1.00 92.00 86 LYS A N 1
ATOM 731 C CA . LYS A 1 86 ? 14.782 5.533 -8.957 1.00 92.00 86 LYS A CA 1
ATOM 732 C C . LYS A 1 86 ? 15.313 6.291 -7.743 1.00 92.00 86 LYS A C 1
ATOM 734 O O . LYS A 1 86 ? 14.795 6.079 -6.648 1.00 92.00 86 LYS A O 1
ATOM 739 N N . MET A 1 87 ? 16.294 7.172 -7.946 1.00 94.56 87 MET A N 1
ATOM 740 C CA . MET A 1 87 ? 16.884 7.974 -6.876 1.00 94.56 87 MET A CA 1
ATOM 741 C C . MET A 1 87 ? 15.848 8.908 -6.249 1.00 94.56 87 MET A C 1
ATOM 743 O O . MET A 1 87 ? 15.652 8.864 -5.039 1.00 94.56 87 MET A O 1
ATOM 747 N N . CYS A 1 88 ? 15.087 9.651 -7.061 1.00 95.50 88 CYS A N 1
ATOM 748 C CA . CYS A 1 88 ? 14.017 10.509 -6.551 1.00 95.50 88 CYS A CA 1
ATOM 749 C C . CYS A 1 88 ? 13.008 9.710 -5.717 1.00 95.50 88 CYS A C 1
ATOM 751 O O . CYS A 1 88 ? 12.673 10.094 -4.599 1.00 95.50 88 CYS A O 1
ATOM 753 N N . ARG A 1 89 ? 12.545 8.556 -6.222 1.00 96.12 89 ARG A N 1
ATOM 754 C CA . ARG A 1 89 ? 11.615 7.693 -5.475 1.00 96.12 89 ARG A CA 1
ATOM 755 C C . ARG A 1 89 ? 12.209 7.228 -4.147 1.00 96.12 89 ARG A C 1
ATOM 757 O O . ARG A 1 89 ? 11.487 7.200 -3.155 1.00 96.12 89 ARG A O 1
ATOM 764 N N . PHE A 1 90 ? 13.494 6.876 -4.119 1.00 95.31 90 PHE A N 1
ATOM 765 C CA . PHE A 1 90 ? 14.184 6.483 -2.895 1.00 95.31 90 PHE A CA 1
ATOM 766 C C . PHE A 1 90 ? 14.211 7.622 -1.870 1.00 95.31 90 PHE A C 1
ATOM 768 O O . PHE A 1 90 ? 13.774 7.416 -0.741 1.00 95.31 90 PHE A O 1
ATOM 775 N N . GLU A 1 91 ? 14.642 8.820 -2.264 1.00 97.25 91 GLU A N 1
ATOM 776 C CA . GLU A 1 91 ? 14.734 9.980 -1.369 1.00 97.25 91 GLU A CA 1
ATOM 777 C C . GLU A 1 91 ? 13.375 10.381 -0.783 1.00 97.25 91 GLU A C 1
ATOM 779 O O . GLU A 1 91 ? 13.254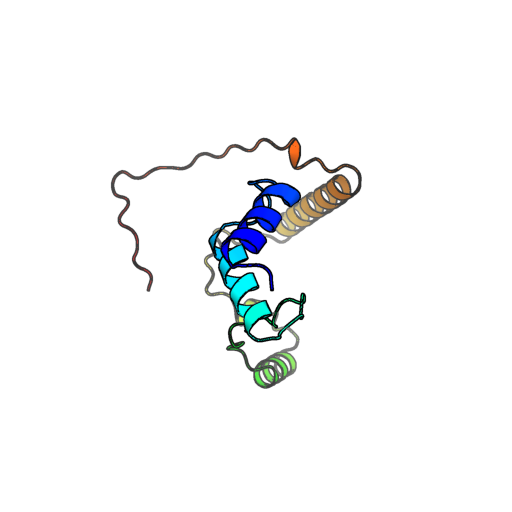 10.588 0.431 1.00 97.25 91 GLU A O 1
ATOM 784 N N . PHE A 1 92 ? 12.328 10.426 -1.616 1.00 95.31 92 PHE A N 1
ATOM 785 C CA . PHE A 1 92 ? 10.971 10.719 -1.153 1.00 95.31 92 PHE A CA 1
ATOM 786 C C . PHE A 1 92 ? 10.469 9.649 -0.182 1.00 95.31 92 PHE A C 1
ATOM 788 O O . PHE A 1 92 ? 9.983 9.983 0.900 1.00 95.31 92 PHE A O 1
ATOM 795 N N . CYS A 1 93 ? 10.611 8.363 -0.523 1.00 95.81 93 CYS A N 1
ATOM 796 C CA . CYS A 1 93 ? 10.197 7.277 0.364 1.00 95.81 93 CYS A CA 1
ATOM 797 C C . CYS A 1 93 ? 10.964 7.304 1.690 1.00 95.81 93 CYS A C 1
ATOM 799 O O . CYS A 1 93 ? 10.352 7.162 2.747 1.00 95.81 93 CYS A O 1
ATOM 801 N N . PHE A 1 94 ? 12.279 7.520 1.651 1.00 96.25 94 PHE A N 1
ATOM 802 C CA . PHE A 1 94 ? 13.119 7.595 2.842 1.00 96.25 94 PHE A CA 1
ATOM 803 C C . PHE A 1 94 ? 12.679 8.738 3.764 1.00 96.25 94 PHE A C 1
ATOM 805 O O . PHE A 1 94 ? 12.453 8.526 4.958 1.00 96.25 94 PHE A O 1
ATOM 812 N N . SER A 1 95 ? 12.452 9.923 3.195 1.00 96.06 95 SER A N 1
ATOM 813 C CA . SER A 1 95 ? 11.971 11.097 3.930 1.00 96.06 95 SER A CA 1
ATOM 814 C C . SER A 1 95 ? 10.586 10.867 4.544 1.00 96.06 95 SER A C 1
ATOM 816 O O . SER A 1 95 ? 10.360 11.195 5.710 1.00 96.06 95 SER A O 1
ATOM 818 N N . LEU A 1 96 ? 9.660 10.256 3.794 1.00 95.69 96 LEU A N 1
ATOM 819 C CA . LEU A 1 96 ? 8.313 9.934 4.278 1.00 95.69 96 LEU A CA 1
ATOM 820 C C . LEU A 1 96 ? 8.336 8.900 5.410 1.00 95.69 96 LEU A C 1
ATOM 822 O O . LEU A 1 96 ? 7.597 9.050 6.382 1.00 95.69 96 LEU A O 1
ATOM 826 N N . ILE A 1 97 ? 9.201 7.885 5.322 1.00 96.00 97 ILE A N 1
ATOM 827 C CA . ILE A 1 97 ? 9.387 6.887 6.385 1.00 96.00 97 ILE A CA 1
ATOM 828 C C . ILE A 1 97 ? 9.919 7.554 7.652 1.00 96.00 97 ILE A C 1
ATOM 830 O O . ILE A 1 97 ? 9.398 7.296 8.737 1.00 96.00 97 ILE A O 1
ATOM 834 N N . LEU A 1 98 ? 10.937 8.410 7.527 1.00 96.56 98 LEU A N 1
ATOM 835 C CA . LEU A 1 98 ? 11.518 9.103 8.673 1.00 96.56 98 LEU A CA 1
ATOM 836 C C . LEU A 1 98 ? 10.484 10.013 9.345 1.00 96.56 98 LEU A C 1
ATOM 838 O O . LEU A 1 98 ? 10.307 9.955 10.560 1.00 96.56 98 LEU A O 1
ATOM 842 N N . ARG A 1 99 ? 9.732 10.779 8.548 1.00 95.56 99 ARG A N 1
ATOM 843 C CA . ARG A 1 99 ? 8.627 11.602 9.046 1.00 95.56 99 ARG A CA 1
ATOM 844 C C . ARG A 1 99 ? 7.585 10.762 9.781 1.00 95.56 99 ARG A C 1
ATOM 846 O O . ARG A 1 99 ? 7.194 11.140 10.875 1.00 95.56 99 ARG A O 1
ATOM 853 N N . ASN A 1 100 ? 7.179 9.621 9.222 1.00 95.00 100 ASN A N 1
ATOM 854 C CA . ASN A 1 100 ? 6.154 8.771 9.828 1.00 95.00 100 ASN A CA 1
ATOM 855 C C . ASN A 1 100 ? 6.608 8.108 11.140 1.00 95.00 100 ASN A C 1
ATOM 857 O O . ASN A 1 100 ? 5.773 7.798 11.982 1.00 95.00 100 ASN A O 1
ATOM 861 N N . LYS A 1 101 ? 7.916 7.876 11.320 1.00 94.50 101 LYS A N 1
ATOM 862 C CA . LYS A 1 101 ? 8.474 7.395 12.595 1.00 94.50 101 LYS A CA 1
ATOM 863 C C . LYS A 1 101 ? 8.447 8.471 13.680 1.00 94.50 101 LYS A C 1
ATOM 865 O O . LYS A 1 101 ? 8.208 8.144 14.835 1.00 94.50 101 LYS A O 1
ATOM 870 N N . ASN A 1 102 ? 8.701 9.723 13.303 1.00 95.44 102 ASN A N 1
ATOM 871 C CA . ASN A 1 102 ? 8.755 10.845 14.240 1.00 95.44 102 ASN A CA 1
ATOM 872 C C . ASN A 1 102 ? 7.354 11.368 14.605 1.00 95.44 102 ASN A C 1
ATOM 874 O O . ASN A 1 102 ? 7.094 11.667 15.764 1.00 95.44 102 ASN A O 1
ATOM 878 N N . ASP A 1 103 ? 6.459 11.467 13.622 1.00 94.56 103 ASP A N 1
ATOM 879 C CA . ASP A 1 103 ? 5.059 11.876 13.773 1.00 94.56 103 ASP A CA 1
ATOM 880 C C . ASP A 1 103 ? 4.190 11.022 12.831 1.00 94.56 103 ASP A C 1
ATOM 882 O O . ASP A 1 103 ? 4.141 11.293 11.622 1.00 94.56 103 ASP A O 1
ATOM 886 N N . PRO A 1 104 ? 3.523 9.969 13.342 1.00 94.56 104 PRO A N 1
ATOM 887 C CA . PRO A 1 104 ? 2.638 9.135 12.541 1.00 94.56 104 PRO A CA 1
ATOM 888 C C . PRO A 1 104 ? 1.518 9.962 11.895 1.00 94.56 104 PRO A C 1
ATOM 890 O O . PRO A 1 104 ? 0.618 10.476 12.560 1.00 94.56 104 PRO A O 1
ATOM 893 N N . PHE A 1 105 ? 1.548 10.080 10.567 1.00 94.56 105 PHE A N 1
ATOM 894 C CA . PHE A 1 105 ? 0.612 10.931 9.820 1.00 94.56 105 PHE A CA 1
ATOM 895 C C . PHE A 1 105 ? -0.341 10.146 8.913 1.00 94.56 105 PHE A C 1
ATOM 897 O O . PHE A 1 105 ? -1.228 10.743 8.305 1.00 94.56 105 PHE A O 1
ATOM 904 N N . LEU A 1 106 ? -0.201 8.818 8.837 1.00 94.62 106 LEU A N 1
ATOM 905 C CA . LEU A 1 106 ? -1.033 7.972 7.972 1.00 94.62 106 LEU A CA 1
ATOM 906 C C . LEU A 1 106 ? -2.529 8.067 8.298 1.00 94.62 106 LEU A C 1
ATOM 908 O O . LEU A 1 106 ? -3.347 7.987 7.389 1.00 94.62 106 LEU A O 1
ATOM 912 N N . SER A 1 107 ? -2.895 8.301 9.562 1.00 94.25 107 SER A N 1
ATOM 913 C CA . SER A 1 107 ? -4.293 8.500 9.977 1.00 94.25 107 SER A CA 1
ATOM 914 C C . SER A 1 107 ? -4.925 9.779 9.420 1.00 94.25 107 SER A C 1
ATOM 916 O O . SER A 1 107 ? -6.145 9.879 9.355 1.00 94.25 107 SER A O 1
ATOM 918 N N . ARG A 1 108 ? -4.104 10.756 9.017 1.00 96.12 108 ARG A N 1
ATOM 919 C CA . ARG A 1 108 ? -4.526 12.037 8.433 1.00 96.12 108 ARG A CA 1
ATOM 920 C C . ARG A 1 108 ? -4.428 12.048 6.906 1.00 96.12 108 ARG A C 1
ATOM 922 O O . ARG A 1 108 ? -4.732 13.064 6.286 1.00 96.12 108 ARG A O 1
ATOM 929 N N . LEU A 1 109 ? -3.955 10.960 6.296 1.00 96.06 109 LEU A N 1
ATOM 930 C CA . LEU A 1 109 ? -3.727 10.892 4.860 1.00 96.06 109 LEU A CA 1
ATOM 931 C C . LEU A 1 109 ? -5.057 10.705 4.120 1.00 96.06 109 LEU A C 1
ATOM 933 O O . LEU A 1 109 ? -5.754 9.716 4.326 1.00 96.06 109 LEU A O 1
ATOM 937 N N . ILE A 1 110 ? -5.373 11.635 3.221 1.00 95.75 110 ILE A N 1
ATOM 938 C CA . ILE A 1 110 ? -6.479 11.518 2.266 1.00 95.75 110 ILE A CA 1
ATOM 939 C C . ILE A 1 110 ? -5.855 11.343 0.882 1.00 95.75 110 ILE A C 1
ATOM 941 O O . ILE A 1 110 ? -5.020 12.153 0.479 1.00 95.75 110 ILE A O 1
ATOM 945 N N . THR A 1 111 ? -6.234 10.285 0.165 1.00 96.81 111 THR A N 1
ATOM 946 C CA . THR A 1 111 ? -5.771 10.010 -1.201 1.00 96.81 111 THR A CA 1
ATOM 947 C C . THR A 1 111 ? -6.952 9.963 -2.164 1.00 96.81 111 THR A C 1
ATOM 949 O O . THR A 1 111 ? -8.056 9.562 -1.798 1.00 96.81 111 THR A O 1
ATOM 952 N N . CYS A 1 112 ? -6.721 10.372 -3.406 1.00 95.75 112 CYS A N 1
ATOM 953 C CA . CYS A 1 112 ? -7.663 10.226 -4.507 1.00 95.75 112 CYS A CA 1
ATOM 954 C C . CYS A 1 112 ? -6.895 9.816 -5.766 1.00 95.75 112 CYS A C 1
ATOM 956 O O . CYS A 1 112 ? -5.738 10.197 -5.940 1.00 95.75 112 CYS A O 1
ATOM 958 N N . ASP A 1 113 ? -7.529 9.002 -6.604 1.00 96.00 113 ASP A N 1
ATOM 959 C CA . ASP A 1 113 ? -7.028 8.636 -7.926 1.00 96.00 113 ASP A CA 1
ATOM 960 C C . ASP A 1 113 ? -8.219 8.332 -8.837 1.00 96.00 113 ASP A C 1
ATOM 962 O O . ASP A 1 113 ? -9.283 7.908 -8.371 1.00 96.00 113 ASP A O 1
ATOM 966 N N . GLU A 1 114 ? -8.044 8.559 -10.130 1.00 95.88 114 GLU A N 1
ATOM 967 C CA . GLU A 1 114 ? -9.075 8.314 -11.127 1.00 95.88 114 GLU A CA 1
ATOM 968 C C . GLU A 1 114 ? -8.931 6.903 -11.694 1.00 95.88 114 GLU A C 1
ATOM 970 O O . GLU A 1 114 ? -7.849 6.448 -12.062 1.00 95.88 114 GLU A O 1
ATOM 975 N N . LYS A 1 115 ? -10.052 6.187 -11.798 1.00 92.88 115 LYS A N 1
ATOM 976 C CA . LYS A 1 115 ? -10.080 4.849 -12.385 1.00 92.88 115 LYS A CA 1
ATOM 977 C C . LYS A 1 115 ? -11.174 4.751 -13.432 1.00 92.88 115 LYS A C 1
ATOM 979 O O . LYS A 1 115 ? -12.354 4.903 -13.127 1.00 92.88 115 LYS A O 1
ATOM 984 N N . TRP A 1 116 ? -10.780 4.394 -14.648 1.00 90.62 116 TRP A N 1
ATOM 985 C CA . TRP A 1 116 ? -11.714 4.072 -15.720 1.00 90.62 116 TRP A CA 1
ATOM 986 C C . TRP A 1 116 ? -12.466 2.773 -15.410 1.00 90.62 116 TRP A C 1
ATOM 988 O O . TRP A 1 116 ? -11.855 1.726 -15.173 1.00 90.62 116 TRP A O 1
ATOM 998 N N . ILE A 1 117 ? -13.798 2.838 -15.419 1.00 87.06 117 ILE A N 1
ATOM 999 C CA . ILE A 1 117 ? -14.682 1.674 -15.297 1.00 87.06 117 ILE A CA 1
ATOM 1000 C C . ILE A 1 117 ? -15.187 1.340 -16.697 1.00 87.06 117 ILE A C 1
ATOM 1002 O O . ILE A 1 117 ? -15.916 2.119 -17.307 1.00 87.06 117 ILE A O 1
ATOM 1006 N N . LEU A 1 118 ? -14.770 0.187 -17.216 1.00 88.56 118 LEU A N 1
ATOM 1007 C CA . LEU A 1 118 ? -15.206 -0.293 -18.524 1.00 88.56 118 LEU A CA 1
ATOM 1008 C C . LEU A 1 118 ? -16.620 -0.885 -18.428 1.00 88.56 118 LEU A C 1
ATOM 1010 O O . LEU A 1 118 ? -16.986 -1.463 -17.403 1.00 88.56 118 LEU A O 1
ATOM 1014 N N . TYR A 1 119 ? -17.398 -0.760 -19.509 1.00 82.69 119 TYR A N 1
ATOM 1015 C CA . TYR A 1 119 ? -18.769 -1.282 -19.590 1.00 82.69 119 TYR A CA 1
ATOM 1016 C C . TYR A 1 119 ? -18.832 -2.814 -19.506 1.00 82.69 119 TYR A C 1
ATOM 1018 O O . TYR A 1 119 ? -19.711 -3.354 -18.839 1.00 82.69 119 TYR A O 1
ATOM 1026 N N . ASP A 1 120 ? -17.891 -3.518 -20.144 1.00 81.62 120 ASP A N 1
ATOM 1027 C CA . ASP A 1 120 ? -17.809 -4.981 -20.117 1.00 81.62 120 ASP A CA 1
ATOM 1028 C C . ASP A 1 120 ? -16.621 -5.430 -19.252 1.00 81.62 120 ASP A C 1
ATOM 1030 O O . ASP A 1 120 ? -15.467 -5.432 -19.684 1.00 81.62 120 ASP A O 1
ATOM 1034 N N . ASN A 1 121 ? -16.904 -5.797 -18.000 1.00 70.31 121 ASN A N 1
ATOM 1035 C CA . ASN A 1 121 ? -15.914 -6.293 -17.042 1.00 70.31 121 ASN A CA 1
ATOM 1036 C C . ASN A 1 121 ? -15.885 -7.825 -17.028 1.00 70.31 121 ASN A C 1
ATOM 1038 O O . ASN A 1 121 ? -16.121 -8.451 -15.988 1.00 70.31 121 ASN A O 1
ATOM 1042 N N . ARG A 1 122 ? -15.596 -8.455 -18.174 1.00 72.69 122 ARG A N 1
ATOM 1043 C CA . ARG A 1 122 ? -15.360 -9.906 -18.198 1.00 72.69 122 ARG A CA 1
ATOM 1044 C 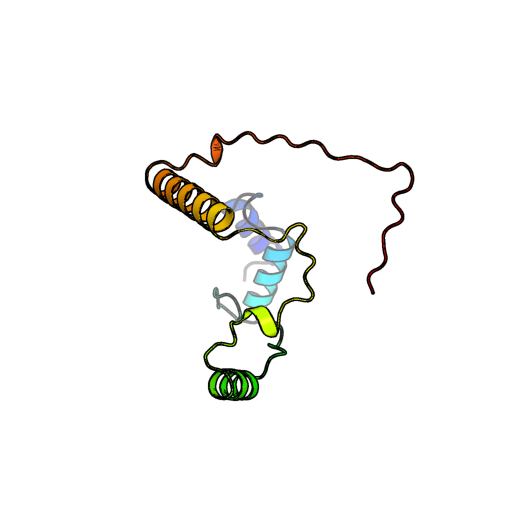C . ARG A 1 122 ? -14.179 -10.212 -17.293 1.00 72.69 122 ARG A C 1
ATOM 1046 O O . ARG A 1 122 ? -13.048 -9.802 -17.557 1.00 72.69 122 ARG A O 1
ATOM 1053 N N . LYS A 1 123 ? -14.443 -10.923 -16.199 1.00 66.31 123 LYS A N 1
ATOM 1054 C CA . LYS A 1 123 ? -13.392 -11.395 -15.304 1.00 66.31 123 LYS A CA 1
ATOM 1055 C C . LYS A 1 123 ? -12.479 -12.299 -16.124 1.00 66.31 123 LYS A C 1
ATOM 1057 O O . LYS A 1 123 ? -12.920 -13.346 -16.586 1.00 66.31 123 LYS A O 1
ATOM 1062 N N . ARG A 1 124 ? -11.218 -11.899 -16.308 1.00 57.69 124 ARG A N 1
ATOM 1063 C CA . ARG A 1 124 ? -10.181 -12.823 -16.769 1.00 57.69 124 ARG A CA 1
ATOM 1064 C C . ARG A 1 124 ? -10.074 -13.917 -15.709 1.00 57.69 124 ARG A C 1
ATOM 1066 O O . ARG A 1 124 ? -9.523 -13.686 -14.636 1.00 57.69 124 ARG A O 1
ATOM 1073 N N . THR A 1 125 ? -10.673 -15.073 -15.971 1.00 45.00 125 THR A N 1
ATOM 1074 C CA . THR A 1 125 ? -10.309 -16.318 -15.297 1.00 45.00 125 THR A CA 1
ATOM 1075 C C . THR A 1 125 ? -8.844 -16.556 -15.630 1.00 45.00 125 THR A C 1
ATOM 1077 O O . THR A 1 125 ? -8.500 -16.650 -16.806 1.00 45.00 125 THR A O 1
ATOM 1080 N N . GLY A 1 126 ? -7.990 -16.493 -14.608 1.00 47.56 126 GLY A N 1
ATOM 1081 C CA . GLY A 1 126 ? -6.539 -16.538 -14.760 1.00 47.56 126 GLY A CA 1
ATOM 1082 C C . GLY A 1 126 ? -6.071 -17.777 -15.521 1.00 47.56 126 GLY A C 1
ATOM 1083 O O . GLY A 1 126 ? -6.590 -18.870 -15.295 1.00 47.56 126 GLY A O 1
ATOM 1084 N N . GLN A 1 127 ? -5.110 -17.559 -16.416 1.00 35.56 127 GLN A N 1
ATOM 1085 C CA . GLN A 1 127 ? -4.105 -18.548 -16.801 1.00 35.56 127 GLN A CA 1
ATOM 1086 C C . GLN A 1 127 ? -2.868 -18.317 -15.941 1.00 35.56 127 GLN A C 1
ATOM 1088 O O . GLN A 1 127 ? -2.609 -17.131 -15.620 1.00 35.56 127 GLN A O 1
#

Foldseek 3Di:
DQDPVRQVCCCCVVVPPPPDDPVRSVVVVVCVVVVHPDPDDDDDDDPDDPDDVVVVVVVCVVPVPDDPCVVPPPPDDPDDDDPVRVVVVVVVVVVVVVCCVVPNCPVVDDDDDDDDDDPDPDPPPDD

Secondary structure (DSSP, 8-state):
---HHHHHHHHHHHS-TTSS-HHHHHHHHHHHHTT----SPPPPPPPP--S-HHHHHHHHHH-TT--GGGGS--S--S-PPPHHHHHHHHHHHHHHHHHHHHS--GGG----------S--------

Organism: Strongyloides papillosus (NCBI:txid174720)

InterPro domains:
  IPR036397 Ribonuclease H superfamily [G3DSA:3.30.420.10] (76-127)
  IPR052709 Transposase-Methyltransferase Hybrid [PTHR46060] (70-127)